Protein AF-A0A4R2J2M6-F1 (afdb_monomer)

Organism: NCBI:txid1213861

Nearest PDB structures (foldseek):
  3lqq-assembly1_B  TM=3.577E-01  e=8.958E-01  Caenorhabditis elegans
  8jns-assembly1_D  TM=3.424E-01  e=1.431E+00  Caenorhabditis elegans
  8jol-assembly1_B  TM=3.289E-01  e=3.418E+00  Caenorhabditis elegans
  6zqg-assembly1_JL  TM=2.529E-01  e=2.287E+00  Saccharomyces cerevisiae S288C
  6cu3-assembly3_C  TM=3.418E-01  e=7.140E+00  Naegleria fowleri

pLDDT: mean 73.5, std 22.84, range [33.03, 97.69]

Radius of gyration: 20.11 Å; Cα contacts (8 Å, |Δi|>4): 141; chains: 1; bounding box: 64×42×49 Å

Secondary structure (DSSP, 8-state):
--HHHHHHHHHHTTS--SS--HHHHHHHHHHHHTSTT-SBSEEEESHHHHHHHHHTT-SS-EEEESTTTS-SPPPPHHHHHHHHHTTSB--EE-STT-----S--------------------

Mean predicted aligned error: 14.41 Å

Solvent-accessible surface area (backbone atoms only — not comparable to full-atom values): 7646 Å² total; per-residue (Å²): 142,61,76,65,62,59,52,58,54,59,58,63,75,72,60,86,81,70,96,69,65,76,62,60,53,52,54,51,53,50,29,57,77,67,26,86,82,19,70,34,29,34,37,25,40,34,0,40,67,24,27,45,78,56,42,81,72,50,93,63,45,57,45,38,34,6,48,60,74,34,81,42,87,50,82,48,72,69,53,50,53,48,31,44,76,72,43,37,34,74,42,74,44,75,66,62,50,61,70,87,70,84,78,87,78,92,74,80,92,80,90,79,82,89,80,89,77,80,89,77,86,84,133

InterPro domains:
  IPR056785 Putative mannosyltransferase YkcA/B-like, C-terminal [PF24878] (28-100)

Structure (mmCIF, N/CA/C/O backbone):
data_AF-A0A4R2J2M6-F1
#
_entry.id   AF-A0A4R2J2M6-F1
#
loop_
_atom_site.group_PDB
_atom_site.id
_atom_site.type_symbol
_atom_site.label_atom_id
_atom_site.label_alt_id
_atom_site.label_comp_id
_atom_site.label_asym_id
_atom_site.label_entity_id
_atom_site.label_seq_id
_atom_site.pdbx_PDB_ins_code
_atom_site.Cartn_x
_atom_site.Cartn_y
_atom_site.Cartn_z
_atom_site.occupancy
_atom_site.B_iso_or_equiv
_atom_site.auth_seq_id
_atom_site.auth_comp_id
_atom_site.auth_asym_id
_atom_site.auth_atom_id
_atom_site.pdbx_PDB_model_num
ATOM 1 N N . MET A 1 1 ? -24.187 -12.555 -10.817 1.00 45.81 1 MET A N 1
ATOM 2 C CA . MET A 1 1 ? -22.722 -12.379 -10.923 1.00 45.81 1 MET A CA 1
ATOM 3 C C . MET A 1 1 ? -22.221 -13.082 -12.195 1.00 45.81 1 MET A C 1
ATOM 5 O O . MET A 1 1 ? -21.833 -14.236 -12.150 1.00 45.81 1 MET A O 1
ATOM 9 N N . THR A 1 2 ? -22.640 -12.610 -13.372 1.00 46.53 2 THR A N 1
ATOM 10 C CA . THR A 1 2 ? -21.948 -11.697 -14.318 1.00 46.53 2 THR A CA 1
ATOM 11 C C . THR A 1 2 ? -21.017 -12.425 -15.302 1.00 46.53 2 THR A C 1
ATOM 13 O O . THR A 1 2 ? -19.811 -12.526 -15.096 1.00 46.53 2 THR A O 1
ATOM 16 N N . ALA A 1 3 ? -21.585 -12.868 -16.432 1.00 42.19 3 ALA A N 1
ATOM 17 C CA . ALA A 1 3 ? -20.854 -13.383 -17.598 1.00 42.19 3 ALA A CA 1
ATOM 18 C C . ALA A 1 3 ? -19.834 -12.373 -18.175 1.00 42.19 3 ALA A C 1
ATOM 20 O O . ALA A 1 3 ? -18.853 -12.775 -18.799 1.00 42.19 3 ALA A O 1
ATOM 21 N N . ALA A 1 4 ? -20.007 -11.078 -17.887 1.00 43.09 4 ALA A N 1
ATOM 22 C CA . ALA A 1 4 ? -19.086 -10.019 -18.296 1.00 43.09 4 ALA A CA 1
ATOM 23 C C . ALA A 1 4 ? -17.699 -10.113 -17.626 1.00 43.09 4 ALA A C 1
ATOM 25 O O . ALA A 1 4 ? -16.703 -9.747 -18.245 1.00 43.09 4 ALA A O 1
ATOM 26 N N . ALA A 1 5 ? -17.601 -10.662 -16.405 1.00 47.06 5 ALA A N 1
ATOM 27 C CA . ALA A 1 5 ? -16.317 -10.797 -15.707 1.00 47.06 5 ALA A CA 1
ATOM 28 C C . ALA A 1 5 ? -15.402 -11.839 -16.382 1.00 47.06 5 ALA A C 1
ATOM 30 O O . ALA A 1 5 ? -14.209 -11.604 -16.552 1.00 47.06 5 ALA A O 1
ATOM 31 N N . ARG A 1 6 ? -15.976 -12.946 -16.877 1.00 53.44 6 ARG A N 1
ATOM 32 C CA . ARG A 1 6 ? -15.227 -13.997 -17.595 1.00 53.44 6 ARG A CA 1
ATOM 33 C C . ARG A 1 6 ? -14.744 -13.542 -18.973 1.00 53.44 6 ARG A C 1
ATOM 35 O O . ARG A 1 6 ? -13.667 -13.930 -19.416 1.00 53.44 6 ARG A O 1
ATOM 42 N N . GLN A 1 7 ? -15.526 -12.707 -19.658 1.00 44.25 7 GLN A N 1
ATOM 43 C CA . GLN A 1 7 ? -15.155 -12.186 -20.978 1.00 44.25 7 GLN A CA 1
ATOM 44 C C . GLN A 1 7 ? -14.024 -11.151 -20.897 1.00 44.25 7 GLN A C 1
ATOM 46 O O . GLN A 1 7 ? -13.157 -11.128 -21.773 1.00 44.25 7 GLN A O 1
ATOM 51 N N . ALA A 1 8 ? -13.974 -10.354 -19.824 1.00 50.06 8 ALA A N 1
ATOM 52 C CA . ALA A 1 8 ? -12.864 -9.436 -19.567 1.00 50.06 8 ALA A CA 1
ATOM 53 C C . ALA A 1 8 ? -11.532 -10.181 -19.343 1.00 50.06 8 ALA A C 1
ATOM 55 O O . ALA A 1 8 ? -10.481 -9.724 -19.792 1.00 50.06 8 ALA A O 1
ATOM 56 N N . GLU A 1 9 ? -11.579 -11.358 -18.717 1.0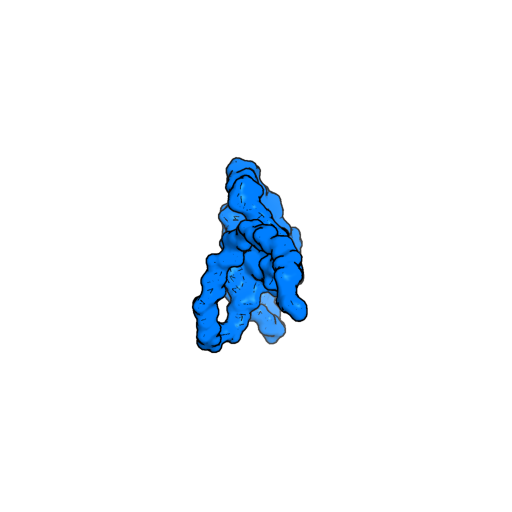0 48.84 9 GLU A N 1
ATOM 57 C CA . GLU A 1 9 ? -10.411 -12.205 -18.458 1.00 48.84 9 GLU A CA 1
ATOM 58 C C . GLU A 1 9 ? -9.898 -12.913 -19.725 1.00 48.84 9 GLU A C 1
ATOM 60 O O . GLU A 1 9 ? -8.695 -12.938 -19.994 1.00 48.84 9 GLU A O 1
ATOM 65 N N . ALA A 1 10 ? -10.807 -13.396 -20.578 1.00 49.59 10 ALA A N 1
ATOM 66 C CA . ALA A 1 10 ? -10.448 -14.009 -21.858 1.00 49.59 10 ALA A CA 1
ATOM 67 C C . ALA A 1 10 ? -9.784 -13.009 -22.824 1.00 49.59 10 ALA A C 1
ATOM 69 O O . ALA A 1 10 ? -8.815 -13.349 -23.504 1.00 49.59 10 ALA A O 1
ATOM 70 N N . LYS A 1 11 ? -10.249 -11.752 -22.838 1.00 47.09 11 LYS A N 1
ATOM 71 C CA . LYS A 1 11 ? -9.699 -10.698 -23.705 1.00 47.09 11 LYS A CA 1
ATOM 72 C C . LYS A 1 11 ? -8.316 -10.210 -23.251 1.00 47.09 11 LYS A C 1
ATOM 74 O O . LYS A 1 11 ? -7.525 -9.761 -24.072 1.00 47.09 11 LYS A O 1
ATOM 79 N N . ARG A 1 12 ? -7.990 -10.340 -21.958 1.00 55.97 12 ARG A N 1
ATOM 80 C CA . ARG A 1 12 ? -6.667 -10.005 -21.393 1.00 55.97 12 ARG A CA 1
ATOM 81 C C . ARG A 1 12 ? -5.579 -11.009 -21.771 1.00 55.97 12 ARG A C 1
ATOM 83 O O . ARG A 1 12 ? -4.420 -10.623 -21.887 1.00 55.97 12 ARG A O 1
ATOM 90 N N . ARG A 1 13 ? -5.950 -12.271 -22.003 1.00 54.84 13 ARG A N 1
ATOM 91 C CA . ARG A 1 13 ? -5.033 -13.352 -22.403 1.00 54.84 13 ARG A CA 1
ATOM 92 C C . ARG A 1 13 ? -4.555 -13.261 -23.858 1.00 54.84 13 ARG A C 1
ATOM 94 O O . ARG A 1 13 ? -3.588 -13.927 -24.202 1.00 54.84 13 ARG A O 1
ATOM 101 N N . GLN A 1 14 ? -5.219 -12.466 -24.700 1.00 49.66 14 GLN A N 1
ATOM 102 C CA . GLN A 1 14 ? -4.996 -12.435 -26.155 1.00 49.66 14 GLN A CA 1
ATOM 103 C C . GLN A 1 14 ? -4.289 -11.166 -26.669 1.00 49.66 14 GLN A C 1
ATOM 105 O O . GLN A 1 14 ? -4.136 -11.006 -27.876 1.00 49.66 14 GLN A O 1
ATOM 110 N N . SER A 1 15 ? -3.840 -10.261 -25.794 1.00 46.62 15 SER A N 1
ATOM 111 C CA . SER A 1 15 ? -3.231 -8.993 -26.226 1.00 46.62 15 SER A CA 1
ATOM 112 C C . SER A 1 15 ? -1.695 -9.070 -26.307 1.00 46.62 15 SER A C 1
ATOM 114 O O . SER A 1 15 ? -1.065 -9.454 -25.316 1.00 46.62 15 SER A O 1
ATOM 116 N N . PRO A 1 16 ? -1.063 -8.666 -27.431 1.00 48.16 16 PRO A N 1
ATOM 117 C CA . PRO A 1 16 ? 0.386 -8.731 -27.607 1.00 48.16 16 PRO A CA 1
ATOM 118 C C . PRO A 1 16 ? 1.153 -7.772 -26.680 1.00 48.16 16 PRO A C 1
ATOM 120 O O . PRO A 1 16 ? 1.065 -6.551 -26.771 1.00 48.16 16 PRO A O 1
ATOM 123 N N . LEU A 1 17 ? 1.900 -8.406 -25.782 1.00 47.88 17 LEU A N 1
ATOM 124 C CA . LEU A 1 17 ? 3.156 -8.072 -25.102 1.00 47.88 17 LEU A CA 1
ATOM 125 C C . LEU A 1 17 ? 3.882 -6.758 -25.481 1.00 47.88 17 LEU A C 1
ATOM 127 O O . LEU A 1 17 ? 4.957 -6.785 -26.078 1.00 47.88 17 LEU A O 1
ATOM 131 N N . TRP A 1 18 ? 3.428 -5.614 -24.973 1.00 45.38 18 TRP A N 1
ATOM 132 C CA . TRP A 1 18 ? 4.396 -4.663 -24.413 1.00 45.38 18 TRP A CA 1
ATOM 133 C C . TRP A 1 18 ? 4.623 -5.048 -22.944 1.00 45.38 18 TRP A C 1
ATOM 135 O O . TRP A 1 18 ? 3.675 -5.329 -22.212 1.00 45.38 18 TRP A O 1
ATOM 145 N N . ARG A 1 19 ? 5.903 -5.188 -22.572 1.00 52.94 19 ARG A N 1
ATOM 146 C CA . ARG A 1 19 ? 6.443 -5.833 -21.356 1.00 52.94 19 ARG A CA 1
ATOM 147 C C . ARG A 1 19 ? 5.584 -5.624 -20.095 1.00 52.94 19 ARG A C 1
ATOM 149 O O . ARG A 1 19 ? 5.735 -4.636 -19.387 1.00 52.94 19 ARG A O 1
ATOM 156 N N . ARG A 1 20 ? 4.737 -6.606 -19.786 1.00 59.94 20 ARG A N 1
ATOM 157 C CA . ARG A 1 20 ? 4.058 -6.789 -18.493 1.00 59.94 20 ARG A CA 1
ATOM 158 C C . ARG A 1 20 ? 4.638 -8.030 -17.832 1.00 59.94 20 ARG A C 1
ATOM 160 O O . ARG A 1 20 ? 4.794 -9.039 -18.517 1.00 59.94 20 ARG A O 1
ATOM 167 N N . SER A 1 21 ? 4.942 -7.984 -16.535 1.00 64.50 21 SER A N 1
ATOM 168 C CA . SER A 1 21 ? 5.295 -9.208 -15.810 1.00 64.50 21 SER A CA 1
ATOM 169 C C . SER A 1 21 ? 4.008 -9.972 -15.466 1.00 64.50 21 SER A C 1
ATOM 171 O O . SER A 1 21 ? 3.138 -9.400 -14.802 1.00 64.50 21 SER A O 1
ATOM 173 N N . PRO A 1 22 ? 3.850 -11.244 -15.885 1.00 67.62 22 PRO A N 1
ATOM 174 C CA . PRO A 1 22 ? 2.716 -12.085 -15.494 1.00 67.62 22 PRO A CA 1
ATOM 175 C C . PRO A 1 22 ? 2.514 -12.180 -13.978 1.00 67.62 22 PRO A C 1
ATOM 177 O O . PRO A 1 22 ? 1.410 -12.463 -13.524 1.00 67.62 22 PRO A O 1
ATOM 180 N N . ASP A 1 23 ? 3.561 -11.939 -13.191 1.00 79.75 23 ASP A N 1
ATOM 181 C CA . ASP A 1 23 ? 3.526 -12.120 -11.743 1.00 79.75 23 ASP A CA 1
ATOM 182 C C . ASP A 1 23 ? 2.884 -10.940 -11.007 1.00 79.75 23 ASP A C 1
ATOM 184 O O . ASP A 1 23 ? 2.204 -11.146 -10.007 1.00 79.75 23 ASP A O 1
ATOM 188 N N . GLN A 1 24 ? 2.987 -9.719 -11.542 1.00 81.69 24 GLN A N 1
ATOM 189 C CA . GLN A 1 24 ? 2.358 -8.534 -10.939 1.00 81.69 24 GLN A CA 1
ATOM 190 C C . GLN A 1 24 ? 0.829 -8.650 -10.935 1.00 81.69 24 GLN A C 1
ATOM 192 O O . GLN A 1 24 ? 0.178 -8.357 -9.935 1.00 81.69 24 GLN A O 1
ATOM 197 N N . TRP A 1 25 ? 0.255 -9.145 -12.034 1.00 84.19 25 TRP A N 1
ATOM 198 C CA . TRP A 1 25 ? -1.185 -9.383 -12.126 1.00 84.19 25 TRP A CA 1
ATOM 199 C C . TRP A 1 25 ? -1.649 -10.479 -11.182 1.00 84.19 25 TRP A C 1
ATOM 201 O O . TRP A 1 25 ? -2.673 -10.308 -10.540 1.00 84.19 25 TRP A O 1
ATOM 211 N N . LYS A 1 26 ? -0.873 -11.557 -11.022 1.00 88.50 26 LYS A N 1
ATOM 212 C CA . LYS A 1 26 ? -1.208 -12.608 -10.052 1.00 88.50 26 LYS A CA 1
ATOM 213 C C . LYS A 1 26 ? -1.251 -12.063 -8.628 1.00 88.50 26 LYS A C 1
ATOM 215 O O . LYS A 1 26 ? -2.154 -12.419 -7.883 1.00 88.50 26 LYS A O 1
ATOM 220 N N . VAL A 1 27 ? -0.300 -11.202 -8.256 1.00 91.25 27 VAL A N 1
ATOM 221 C CA . VAL A 1 27 ? -0.282 -10.572 -6.928 1.00 91.25 27 VAL A CA 1
ATOM 222 C C . VAL A 1 27 ? -1.507 -9.685 -6.734 1.00 91.25 27 VAL A C 1
ATOM 224 O O . VAL A 1 27 ? -2.183 -9.794 -5.712 1.00 91.25 27 VAL A O 1
ATOM 227 N N . LEU A 1 28 ? -1.822 -8.840 -7.716 1.00 90.12 28 LEU A N 1
ATOM 228 C CA . LEU A 1 28 ? -2.969 -7.942 -7.630 1.00 90.12 28 LEU A CA 1
ATOM 229 C C . LEU A 1 28 ? -4.302 -8.703 -7.617 1.00 90.12 28 LEU A C 1
ATOM 231 O O . LEU A 1 28 ? -5.150 -8.428 -6.772 1.00 90.12 28 LEU A O 1
ATOM 235 N N . ASP A 1 29 ? -4.468 -9.689 -8.499 1.00 91.56 29 ASP A N 1
ATOM 236 C CA . ASP A 1 29 ? -5.666 -10.529 -8.567 1.00 91.56 29 ASP A CA 1
ATOM 237 C C . ASP A 1 29 ? -5.849 -11.319 -7.268 1.00 91.56 29 ASP A C 1
ATOM 239 O O . ASP A 1 29 ? -6.959 -11.395 -6.739 1.00 91.56 29 ASP A O 1
ATOM 243 N N . TYR A 1 30 ? -4.760 -11.854 -6.704 1.00 94.19 30 TYR A N 1
ATOM 244 C CA . TYR A 1 30 ? -4.799 -12.525 -5.410 1.00 94.19 30 TYR A CA 1
ATOM 245 C C . TYR A 1 30 ? -5.240 -11.568 -4.300 1.00 94.19 30 TYR A C 1
ATOM 247 O O . TYR A 1 30 ? -6.147 -11.902 -3.535 1.00 94.19 30 TYR A O 1
ATOM 255 N N . ALA A 1 31 ? -4.644 -10.375 -4.231 1.00 95.25 31 ALA A N 1
ATOM 256 C CA . ALA A 1 31 ? -4.991 -9.374 -3.231 1.00 95.25 31 ALA A CA 1
ATOM 257 C C . ALA A 1 31 ? -6.463 -8.958 -3.344 1.00 95.25 31 ALA A C 1
ATOM 259 O O . ALA A 1 31 ? -7.173 -8.928 -2.342 1.00 95.25 31 ALA A O 1
ATOM 260 N N . LYS A 1 32 ? -6.954 -8.731 -4.566 1.00 93.06 32 LYS A N 1
ATOM 261 C CA . LYS A 1 32 ? -8.350 -8.385 -4.848 1.00 93.06 32 LYS A CA 1
ATOM 262 C C . LYS A 1 32 ? -9.323 -9.493 -4.455 1.00 93.06 32 LYS A C 1
ATOM 264 O O . LYS A 1 32 ? -10.328 -9.217 -3.808 1.00 93.06 32 LYS A O 1
ATOM 269 N N . ALA A 1 33 ? -9.029 -10.739 -4.822 1.00 95.31 33 ALA A N 1
ATOM 270 C CA . ALA A 1 33 ? -9.892 -11.880 -4.524 1.00 95.31 33 ALA A CA 1
ATOM 271 C C . ALA A 1 33 ? -10.001 -12.166 -3.016 1.00 95.31 33 ALA A C 1
ATOM 273 O O . ALA A 1 33 ? -11.016 -12.693 -2.566 1.00 95.31 33 ALA A O 1
ATOM 274 N N . HIS A 1 34 ? -8.979 -11.800 -2.235 1.00 96.38 34 HIS A N 1
ATOM 275 C CA . HIS A 1 34 ? -8.881 -12.136 -0.813 1.00 96.38 34 HIS A CA 1
ATOM 276 C C . HIS A 1 34 ? -8.898 -10.915 0.114 1.00 96.38 34 HIS A C 1
ATOM 278 O O . HIS A 1 34 ? -8.607 -11.057 1.304 1.00 96.38 34 HIS A O 1
ATOM 284 N N . SER A 1 35 ? -9.213 -9.722 -0.401 1.00 93.19 35 SER A N 1
ATOM 285 C CA . SER A 1 35 ? -9.223 -8.472 0.373 1.00 93.19 35 SER A CA 1
ATOM 286 C C . SER A 1 35 ? -10.361 -8.412 1.392 1.00 93.19 35 SER A C 1
ATOM 288 O O . SER A 1 35 ? -10.317 -7.586 2.298 1.00 93.19 35 SER A O 1
ATOM 290 N N . ASN A 1 36 ? -11.372 -9.281 1.267 1.00 93.56 36 ASN A N 1
ATOM 291 C CA . ASN A 1 36 ? -12.581 -9.297 2.097 1.00 93.56 36 ASN A CA 1
ATOM 292 C C . ASN A 1 36 ? -13.315 -7.942 2.125 1.00 93.56 36 ASN A C 1
ATOM 294 O O . ASN A 1 36 ? -13.896 -7.570 3.140 1.00 93.56 36 ASN A O 1
ATOM 298 N N . GLY A 1 37 ? -13.282 -7.203 1.010 1.00 90.38 37 GLY A N 1
ATOM 299 C CA . GLY A 1 37 ? -13.920 -5.888 0.898 1.00 90.38 37 GLY A CA 1
ATOM 300 C C . GLY A 1 37 ? -13.092 -4.732 1.464 1.00 90.38 37 GLY A C 1
ATOM 301 O O . GLY A 1 37 ? -13.624 -3.634 1.611 1.00 90.38 37 GLY A O 1
ATOM 302 N N . ALA A 1 38 ? -11.808 -4.955 1.767 1.00 96.38 38 ALA A N 1
ATOM 303 C CA . ALA A 1 38 ? -10.914 -3.895 2.210 1.00 96.38 38 ALA A CA 1
ATOM 304 C C . ALA A 1 38 ? -10.855 -2.743 1.201 1.00 96.38 38 ALA A C 1
ATOM 306 O O . ALA A 1 38 ? -10.719 -2.957 -0.006 1.00 96.38 38 ALA A O 1
ATOM 307 N N . GLN A 1 39 ? -10.916 -1.514 1.719 1.00 96.12 39 GLN A N 1
ATOM 308 C CA . GLN A 1 39 ? -10.838 -0.307 0.900 1.00 96.12 39 GLN A CA 1
ATOM 309 C C . GLN A 1 39 ? -9.494 -0.214 0.172 1.00 96.12 39 GLN A C 1
ATOM 311 O O . GLN A 1 39 ? -9.455 0.179 -0.988 1.00 96.12 39 GLN A O 1
ATOM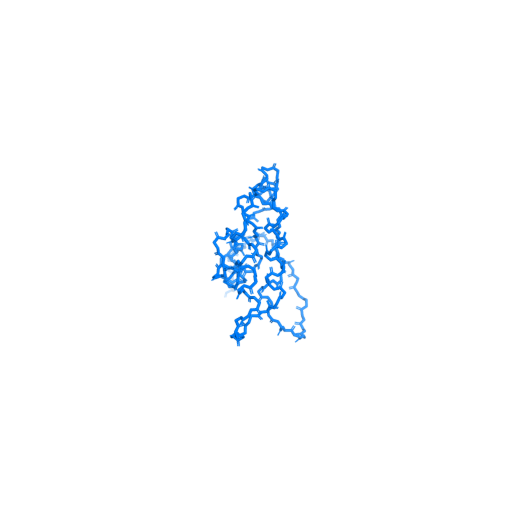 316 N N . ILE A 1 40 ? -8.398 -0.582 0.838 1.00 95.88 40 ILE A N 1
ATOM 317 C CA . ILE A 1 40 ? -7.069 -0.638 0.239 1.00 95.88 40 ILE A CA 1
ATOM 318 C C . ILE A 1 40 ? -6.825 -2.078 -0.200 1.00 95.88 40 ILE A C 1
ATOM 320 O O . ILE A 1 40 ? -6.671 -2.982 0.624 1.00 95.88 40 ILE A O 1
ATOM 324 N N . THR A 1 41 ? -6.784 -2.290 -1.515 1.00 95.69 41 THR A N 1
ATOM 325 C CA . THR A 1 41 ? -6.579 -3.624 -2.095 1.00 95.69 41 THR A CA 1
ATOM 326 C C . THR A 1 41 ? -5.153 -4.104 -1.857 1.00 95.69 41 THR A C 1
ATOM 328 O O . THR A 1 41 ? -4.940 -5.261 -1.500 1.00 95.69 41 THR A O 1
ATOM 331 N N . LEU A 1 42 ? -4.176 -3.209 -2.023 1.00 95.69 42 LEU A N 1
ATOM 332 C CA . LEU A 1 42 ? -2.764 -3.524 -1.854 1.00 95.69 42 LEU A CA 1
ATOM 333 C C . LEU A 1 42 ? -1.991 -2.286 -1.392 1.00 95.69 42 LEU A C 1
ATOM 335 O O . LEU A 1 42 ? -2.047 -1.240 -2.036 1.00 95.69 42 LEU A O 1
ATOM 339 N N . ALA A 1 43 ? -1.243 -2.404 -0.299 1.00 95.81 43 ALA A N 1
ATOM 340 C CA . ALA A 1 43 ? -0.213 -1.432 0.055 1.00 95.81 43 ALA A CA 1
ATOM 341 C C . ALA A 1 43 ? 1.155 -1.944 -0.410 1.00 95.81 43 ALA A C 1
ATOM 343 O O . ALA A 1 43 ? 1.401 -3.147 -0.394 1.00 95.81 43 ALA A O 1
ATOM 344 N N . ILE A 1 44 ? 2.044 -1.055 -0.840 1.00 94.75 44 ILE A N 1
ATOM 345 C CA . ILE A 1 44 ? 3.340 -1.410 -1.422 1.00 94.75 44 ILE A CA 1
ATOM 346 C C . ILE A 1 44 ? 4.433 -0.577 -0.756 1.00 94.75 44 ILE A C 1
ATOM 348 O O . ILE A 1 44 ? 4.326 0.644 -0.675 1.00 94.75 44 ILE A O 1
ATOM 352 N N . GLU A 1 45 ? 5.483 -1.236 -0.277 1.00 91.88 45 GLU A N 1
ATOM 353 C CA . GLU A 1 45 ? 6.677 -0.585 0.275 1.00 91.88 45 GLU A CA 1
ATOM 354 C C . GLU A 1 45 ? 7.568 -0.011 -0.849 1.00 91.88 45 GLU A C 1
ATOM 356 O O . GLU A 1 45 ? 7.598 -0.545 -1.961 1.00 91.88 45 GLU A O 1
ATOM 361 N N . GLY A 1 46 ? 8.284 1.085 -0.578 1.00 88.75 46 GLY A N 1
ATOM 362 C CA . GLY A 1 46 ? 9.167 1.734 -1.558 1.00 88.75 46 GLY A CA 1
ATOM 363 C C . GLY A 1 46 ? 8.512 2.846 -2.388 1.00 88.75 46 GLY A C 1
ATOM 364 O O . GLY A 1 46 ? 9.038 3.234 -3.431 1.00 88.75 46 GLY A O 1
ATOM 365 N N . GLY A 1 47 ? 7.373 3.373 -1.938 1.00 91.75 47 GLY A N 1
ATOM 366 C CA . GLY A 1 47 ? 6.759 4.580 -2.484 1.00 91.75 47 GLY A CA 1
ATOM 367 C C . GLY A 1 47 ? 5.971 4.402 -3.785 1.00 91.75 47 GLY A C 1
ATOM 368 O O . GLY A 1 47 ? 5.633 3.297 -4.218 1.00 91.75 47 GLY A O 1
ATOM 369 N N . SER A 1 48 ? 5.642 5.526 -4.421 1.00 90.81 48 SER A N 1
ATOM 370 C CA . SER A 1 48 ? 4.858 5.561 -5.657 1.00 90.81 48 SER A CA 1
ATOM 371 C C . SER A 1 48 ? 5.606 4.959 -6.845 1.00 90.81 48 SER A C 1
ATOM 373 O O . SER A 1 48 ? 4.964 4.369 -7.711 1.00 90.81 48 SER A O 1
ATOM 375 N N . GLN A 1 49 ? 6.943 5.003 -6.863 1.00 90.81 49 GLN A N 1
ATOM 376 C CA . GLN A 1 49 ? 7.748 4.309 -7.872 1.00 90.81 49 GLN A CA 1
ATOM 377 C C . GLN A 1 49 ? 7.551 2.790 -7.832 1.00 90.81 49 GLN A C 1
ATOM 379 O O . GLN A 1 49 ? 7.462 2.160 -8.884 1.00 90.81 49 GLN A O 1
ATOM 384 N N . ALA A 1 50 ? 7.436 2.196 -6.642 1.00 89.56 50 ALA A N 1
ATOM 385 C CA . ALA A 1 50 ? 7.123 0.775 -6.503 1.00 89.56 50 ALA A CA 1
ATOM 386 C C . ALA A 1 50 ? 5.665 0.471 -6.898 1.00 89.56 50 ALA A C 1
ATOM 388 O O . ALA A 1 50 ? 5.377 -0.557 -7.517 1.00 89.56 50 ALA A O 1
ATOM 389 N N . ALA A 1 51 ? 4.743 1.387 -6.585 1.00 91.44 51 ALA A N 1
ATOM 390 C CA . ALA A 1 51 ? 3.314 1.195 -6.808 1.00 91.44 51 ALA A CA 1
ATOM 391 C C . ALA A 1 51 ? 2.834 1.486 -8.239 1.00 91.44 51 ALA A C 1
ATOM 393 O O . ALA A 1 51 ? 1.803 0.952 -8.645 1.00 91.44 51 ALA A O 1
ATOM 394 N N . VAL A 1 52 ? 3.561 2.286 -9.030 1.00 89.06 52 VAL A N 1
ATOM 395 C CA . VAL A 1 52 ? 3.106 2.774 -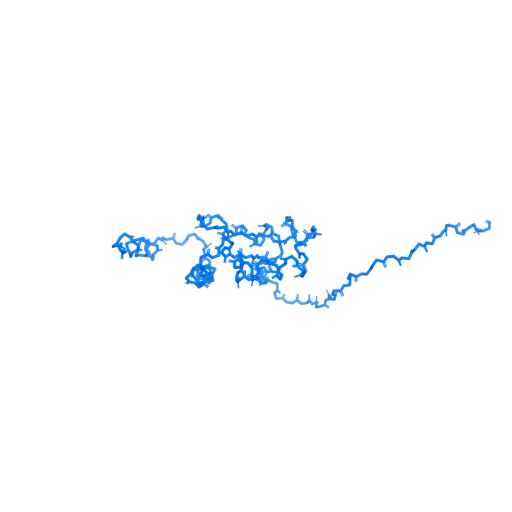10.349 1.00 89.06 52 VAL A CA 1
ATOM 396 C C . VAL A 1 52 ? 2.700 1.647 -11.300 1.00 89.06 52 VAL A C 1
ATOM 398 O O . VAL A 1 52 ? 1.704 1.760 -12.014 1.00 89.06 52 VAL A O 1
ATOM 401 N N . SER A 1 53 ? 3.435 0.533 -11.267 1.00 83.44 53 SER A N 1
ATOM 402 C CA . SER A 1 53 ? 3.176 -0.636 -12.114 1.00 83.44 53 SER A CA 1
ATOM 403 C C . SER A 1 53 ? 1.863 -1.353 -11.780 1.00 83.44 53 SER A C 1
ATOM 405 O O . SER A 1 53 ? 1.293 -2.010 -12.649 1.00 83.44 53 SER A O 1
ATOM 407 N N . TYR A 1 54 ? 1.366 -1.182 -10.554 1.00 87.69 54 TYR A N 1
ATOM 408 C CA . TYR A 1 54 ? 0.083 -1.703 -10.095 1.00 87.69 54 TYR A CA 1
ATOM 409 C C . TYR A 1 54 ? -1.032 -0.671 -10.289 1.00 87.69 54 TYR A C 1
ATOM 411 O O . TYR A 1 54 ? -2.079 -1.026 -10.817 1.00 87.69 54 TYR A O 1
ATOM 419 N N . ILE A 1 55 ? -0.795 0.604 -9.950 1.00 87.12 55 ILE A N 1
ATOM 420 C CA . ILE A 1 55 ? -1.796 1.684 -10.046 1.00 87.12 55 ILE A CA 1
ATOM 421 C C . ILE A 1 55 ? -2.234 1.914 -11.497 1.00 87.12 55 ILE A C 1
ATOM 423 O O . ILE A 1 55 ? -3.423 1.963 -11.779 1.00 87.12 55 ILE A O 1
ATOM 427 N N . ALA A 1 56 ? -1.297 2.005 -12.446 1.00 83.31 56 ALA A N 1
ATOM 428 C CA . ALA A 1 56 ? -1.631 2.291 -13.847 1.00 83.31 56 ALA A CA 1
ATOM 429 C C . ALA A 1 56 ? -2.422 1.162 -14.541 1.00 83.31 56 AL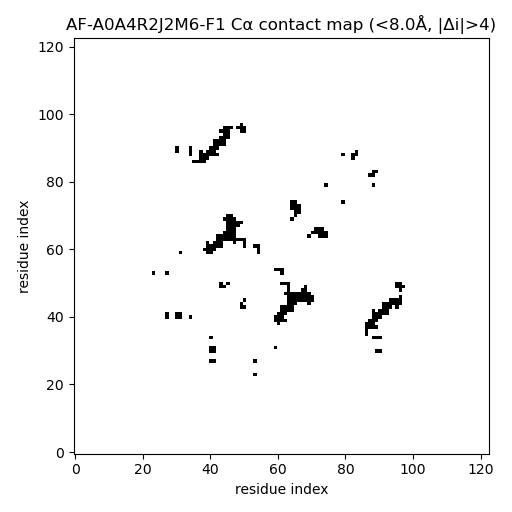A A C 1
ATOM 431 O O . ALA A 1 56 ? -2.879 1.317 -15.674 1.00 83.31 56 ALA A O 1
ATOM 432 N N . ALA A 1 57 ? -2.530 0.002 -13.896 1.00 70.31 57 ALA A N 1
ATOM 433 C CA . ALA A 1 57 ? -3.126 -1.195 -14.457 1.00 70.31 57 ALA A CA 1
ATOM 434 C C . ALA A 1 57 ? -4.560 -1.446 -13.960 1.00 70.31 57 ALA A C 1
ATOM 436 O O . ALA A 1 57 ? -5.243 -2.302 -14.524 1.00 70.31 57 ALA A O 1
ATOM 437 N N . THR A 1 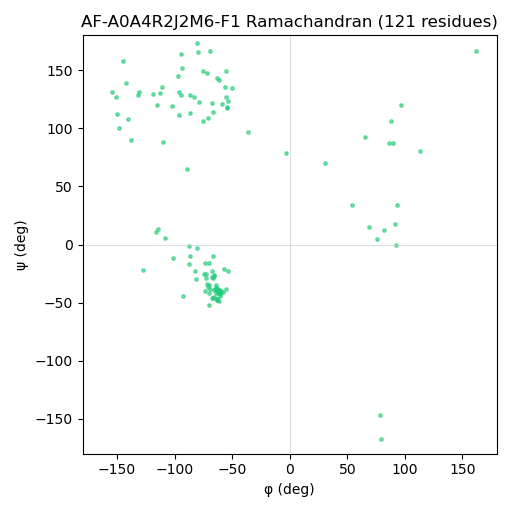58 ? -5.030 -0.739 -12.930 1.00 79.69 58 THR A N 1
ATOM 438 C CA . THR A 1 58 ? -6.274 -1.087 -12.234 1.00 79.69 58 THR A CA 1
ATOM 439 C C . THR A 1 58 ? -7.064 0.130 -11.763 1.00 79.69 58 THR A C 1
ATOM 441 O O . THR A 1 58 ? -6.504 1.198 -11.548 1.00 79.69 58 THR A O 1
ATOM 444 N N . ASP A 1 59 ? -8.364 -0.073 -11.555 1.00 85.50 59 ASP A N 1
ATOM 445 C CA . ASP A 1 59 ? -9.237 0.849 -10.819 1.00 85.50 59 ASP A CA 1
ATOM 446 C C . ASP A 1 59 ? -9.232 0.558 -9.301 1.00 85.50 59 ASP A C 1
ATOM 448 O O . ASP A 1 59 ? -9.909 1.229 -8.523 1.00 85.50 59 ASP A O 1
ATOM 452 N N . ASP A 1 60 ? -8.497 -0.469 -8.859 1.00 89.31 60 ASP A N 1
ATOM 453 C CA . ASP A 1 60 ? -8.360 -0.819 -7.446 1.00 89.31 60 ASP A CA 1
ATOM 454 C C . ASP A 1 60 ? -7.487 0.196 -6.686 1.00 89.31 60 ASP A C 1
ATOM 456 O O . ASP A 1 60 ? -6.509 0.739 -7.203 1.00 89.31 60 ASP A O 1
ATOM 460 N N . THR A 1 61 ? -7.798 0.413 -5.406 1.00 94.62 61 THR A N 1
ATOM 461 C CA . THR A 1 61 ? -7.005 1.310 -4.554 1.00 94.62 61 THR A CA 1
ATOM 462 C C . THR A 1 61 ? -5.701 0.629 -4.143 1.00 94.62 61 THR A C 1
ATOM 464 O O . THR A 1 61 ? -5.688 -0.261 -3.285 1.00 94.62 61 THR A O 1
ATOM 467 N N . VAL A 1 62 ? -4.600 1.077 -4.748 1.00 93.75 62 VAL A N 1
ATOM 468 C CA . VAL A 1 62 ? -3.231 0.667 -4.419 1.00 93.75 62 VAL A CA 1
ATOM 469 C C . VAL A 1 62 ? -2.475 1.849 -3.818 1.00 93.75 62 VAL A C 1
ATOM 471 O O . VAL A 1 62 ? -2.468 2.939 -4.387 1.00 93.75 62 VAL A O 1
ATOM 474 N N . VAL A 1 63 ? -1.825 1.638 -2.673 1.00 93.25 63 VAL A N 1
ATOM 475 C CA . VAL A 1 63 ? -1.121 2.693 -1.927 1.00 93.25 63 VAL A CA 1
ATOM 476 C C . VAL A 1 63 ? 0.378 2.409 -1.901 1.00 93.25 63 VAL A C 1
ATOM 478 O O . VAL A 1 63 ? 0.803 1.389 -1.369 1.00 93.25 63 VAL A O 1
ATOM 48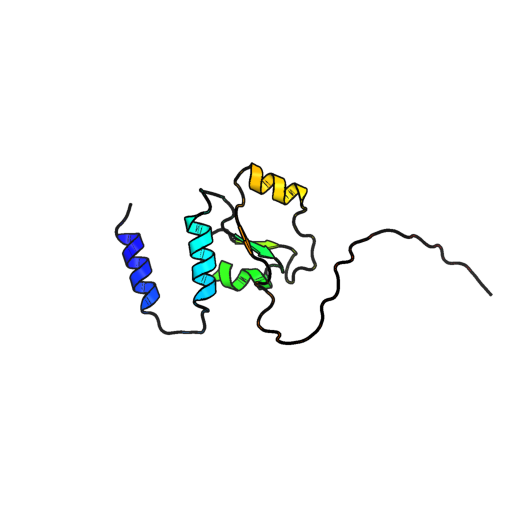1 N N . GLY A 1 64 ? 1.189 3.323 -2.437 1.00 93.62 64 GLY A N 1
ATOM 482 C CA . GLY A 1 64 ? 2.641 3.320 -2.236 1.00 93.62 64 GLY A CA 1
ATOM 483 C C . GLY A 1 64 ? 3.009 3.999 -0.916 1.00 93.62 64 GLY A C 1
ATOM 484 O O . GLY A 1 64 ? 2.591 5.128 -0.667 1.00 93.62 64 GLY A O 1
ATOM 485 N N . MET A 1 65 ? 3.781 3.326 -0.067 1.00 93.38 65 MET A N 1
ATOM 486 C CA . MET A 1 65 ? 4.189 3.825 1.248 1.00 93.38 65 MET A CA 1
ATOM 487 C C . MET A 1 65 ? 5.577 4.465 1.185 1.00 93.38 65 MET A C 1
ATOM 489 O O . MET A 1 65 ? 6.508 3.855 0.667 1.00 93.38 65 MET A O 1
ATOM 493 N N . GLY A 1 66 ? 5.722 5.668 1.745 1.00 90.75 66 GLY A N 1
ATOM 494 C CA . GLY A 1 66 ? 7.014 6.355 1.859 1.00 90.75 66 GLY A CA 1
ATOM 495 C C . GLY A 1 66 ? 7.347 7.325 0.719 1.00 90.75 66 GLY A C 1
ATOM 496 O O . GLY A 1 66 ? 8.505 7.476 0.337 1.00 90.75 66 GLY A O 1
ATOM 497 N N . GLY A 1 67 ? 6.349 8.002 0.143 1.00 88.31 67 GLY A N 1
ATOM 498 C CA . GLY A 1 67 ? 6.597 9.069 -0.838 1.00 88.31 67 GLY A CA 1
ATOM 499 C C . GLY A 1 67 ? 6.932 8.556 -2.233 1.00 88.31 67 GLY A C 1
ATOM 500 O O . GLY A 1 67 ? 6.412 7.526 -2.648 1.00 88.31 67 GLY A O 1
ATOM 501 N N . PHE A 1 68 ? 7.781 9.261 -2.990 1.00 91.00 68 PHE A N 1
ATOM 502 C CA . PHE A 1 68 ? 8.122 8.849 -4.362 1.00 91.00 68 PHE A CA 1
ATOM 503 C C . PHE A 1 68 ? 8.990 7.582 -4.402 1.00 91.00 68 PHE A C 1
ATOM 505 O O . PHE A 1 68 ? 8.627 6.619 -5.074 1.00 91.00 68 PHE A O 1
ATOM 512 N N . GLY A 1 69 ? 10.098 7.571 -3.654 1.00 88.19 69 GLY A N 1
ATOM 513 C CA . GLY A 1 69 ? 11.088 6.483 -3.644 1.00 88.19 69 GLY A CA 1
ATOM 514 C C . GLY A 1 69 ? 11.207 5.710 -2.325 1.00 88.19 69 GLY A C 1
ATOM 515 O O . GLY A 1 69 ? 12.200 5.016 -2.133 1.00 88.19 69 GLY A O 1
ATOM 516 N N . GLY A 1 70 ? 10.260 5.864 -1.393 1.00 87.81 70 GLY A N 1
ATOM 517 C CA . GLY A 1 70 ? 10.263 5.166 -0.097 1.00 87.81 70 GLY A CA 1
ATOM 518 C C . GLY A 1 70 ? 10.940 5.914 1.063 1.00 87.81 70 GLY A C 1
ATOM 519 O O . GLY A 1 70 ? 10.974 5.388 2.169 1.00 87.81 70 GLY A O 1
ATOM 520 N N . GLY A 1 71 ? 11.484 7.115 0.832 1.00 87.31 71 GLY A N 1
ATOM 521 C CA . GLY A 1 71 ? 12.206 7.893 1.850 1.00 87.31 71 GLY A CA 1
ATOM 522 C C . GLY A 1 71 ? 11.347 8.814 2.724 1.00 87.31 71 GLY A C 1
ATOM 523 O O . GLY A 1 71 ? 11.819 9.254 3.771 1.00 87.31 71 GLY A O 1
ATOM 524 N N . ASP A 1 72 ? 10.111 9.113 2.317 1.00 92.56 72 ASP A N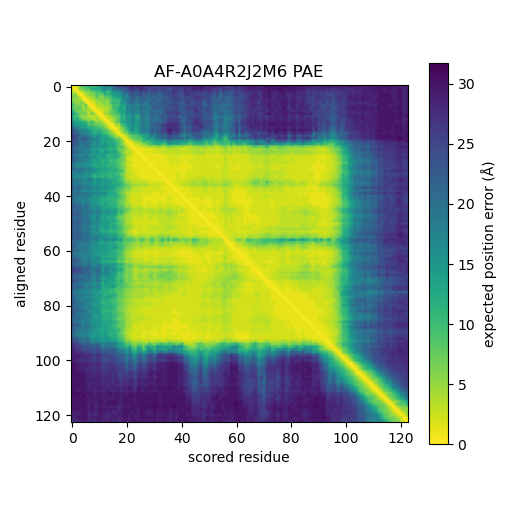 1
ATOM 525 C CA . ASP A 1 72 ? 9.208 9.961 3.106 1.00 92.56 72 ASP A CA 1
ATOM 526 C C . ASP A 1 72 ? 8.552 9.146 4.237 1.00 92.56 72 ASP A C 1
ATOM 528 O O . ASP A 1 72 ? 8.574 7.911 4.201 1.00 92.56 72 ASP A O 1
ATOM 532 N N . PRO A 1 73 ? 7.920 9.789 5.237 1.00 93.06 73 PRO A N 1
ATOM 533 C CA . PRO A 1 73 ? 7.197 9.071 6.278 1.00 93.06 73 PRO A CA 1
ATOM 534 C C . PRO A 1 73 ? 6.166 8.090 5.703 1.00 93.06 73 PRO A C 1
ATOM 536 O O . PRO A 1 73 ? 5.267 8.456 4.942 1.00 93.06 73 PRO A O 1
ATOM 539 N N . ALA A 1 74 ? 6.300 6.824 6.086 1.00 93.19 74 ALA A N 1
ATOM 540 C CA . ALA A 1 74 ? 5.329 5.772 5.822 1.00 93.19 74 ALA A CA 1
ATOM 541 C C . ALA A 1 74 ? 4.370 5.617 7.021 1.00 93.19 74 ALA A C 1
ATOM 543 O O . ALA A 1 74 ? 4.679 6.097 8.117 1.00 93.19 74 ALA A O 1
ATOM 544 N N . PRO A 1 75 ? 3.214 4.946 6.849 1.00 93.75 75 PRO A N 1
ATOM 545 C CA . PRO A 1 75 ? 2.345 4.596 7.969 1.00 93.75 75 PRO A CA 1
ATOM 546 C C . PRO A 1 75 ? 3.125 3.908 9.096 1.00 93.75 75 PRO A C 1
ATOM 548 O O . PRO A 1 75 ? 3.926 3.006 8.845 1.00 93.75 75 PRO A O 1
ATOM 551 N N . SER A 1 76 ? 2.880 4.320 10.341 1.00 94.56 76 SER A N 1
ATOM 552 C CA . SER A 1 76 ? 3.482 3.671 11.508 1.00 94.56 76 SER A CA 1
ATOM 553 C C . SER A 1 76 ? 2.916 2.263 11.718 1.00 94.56 76 SER A C 1
ATOM 555 O O . SER A 1 76 ? 1.869 1.901 11.170 1.00 94.56 76 SER A O 1
ATOM 557 N N . LEU A 1 77 ? 3.569 1.468 12.571 1.00 93.75 77 LEU A N 1
ATOM 558 C CA . LEU A 1 77 ? 3.051 0.155 12.960 1.00 93.75 77 LEU A CA 1
ATOM 559 C C . LEU A 1 77 ? 1.653 0.253 13.592 1.00 93.75 77 LEU A C 1
ATOM 561 O O . LEU A 1 77 ? 0.780 -0.555 13.276 1.00 93.75 77 LEU A O 1
ATOM 565 N N . ASP A 1 78 ? 1.417 1.260 14.434 1.00 97.00 78 ASP A N 1
ATOM 566 C CA . ASP A 1 78 ? 0.112 1.487 15.068 1.00 97.00 78 ASP A CA 1
ATOM 567 C C . ASP A 1 78 ? -0.966 1.841 14.037 1.00 97.00 78 ASP A C 1
ATOM 569 O O . ASP A 1 78 ? -2.104 1.365 14.111 1.00 97.00 78 ASP A O 1
ATOM 573 N N . GLN A 1 79 ? -0.602 2.628 13.023 1.00 95.25 79 GLN A N 1
ATOM 574 C CA . GLN A 1 79 ? -1.503 2.979 11.932 1.00 95.25 79 GLN A CA 1
ATOM 575 C C . GLN A 1 79 ? -1.843 1.757 11.068 1.00 95.25 79 GLN A C 1
ATOM 577 O O . GLN A 1 79 ? -3.020 1.513 10.796 1.00 95.25 79 GLN A O 1
ATOM 582 N N . LEU A 1 80 ? -0.849 0.946 10.691 1.00 94.94 80 LEU A N 1
ATOM 583 C CA . LEU A 1 80 ? -1.078 -0.310 9.965 1.00 94.94 80 LEU A CA 1
ATOM 584 C C . LEU A 1 80 ? -1.938 -1.280 10.781 1.00 94.94 80 LEU A C 1
ATOM 586 O O . LEU A 1 80 ? -2.883 -1.864 10.252 1.00 94.94 80 LEU A O 1
ATOM 590 N N . SER A 1 81 ? -1.664 -1.401 12.080 1.00 95.94 81 SER A N 1
ATOM 591 C CA . SER A 1 81 ? -2.446 -2.240 12.995 1.00 95.94 81 SER A CA 1
ATOM 592 C C . SER A 1 81 ? -3.906 -1.797 13.053 1.00 95.94 81 SER A C 1
ATOM 594 O O . SER A 1 81 ? -4.813 -2.630 13.049 1.00 95.94 81 SER A O 1
ATOM 596 N N . THR A 1 82 ? -4.148 -0.486 13.051 1.00 97.44 82 THR A N 1
ATOM 597 C CA . THR A 1 82 ? -5.498 0.083 12.993 1.00 97.44 82 THR A CA 1
ATOM 598 C C . THR A 1 82 ? -6.191 -0.284 11.682 1.00 97.44 82 THR A C 1
ATOM 600 O O . THR A 1 82 ? -7.303 -0.805 11.708 1.00 97.44 82 THR A O 1
ATOM 603 N N . TRP A 1 83 ? -5.524 -0.119 10.537 1.00 96.31 83 TRP A N 1
ATOM 604 C CA . TRP A 1 83 ? -6.099 -0.474 9.236 1.00 96.31 83 TRP A CA 1
ATOM 605 C C . TRP A 1 83 ? -6.440 -1.958 9.109 1.00 96.31 83 TRP A C 1
ATOM 607 O O . TRP A 1 83 ? -7.480 -2.289 8.544 1.00 96.31 83 TRP A O 1
ATOM 617 N N . VAL A 1 84 ? -5.606 -2.849 9.647 1.00 96.31 84 VAL A N 1
ATOM 618 C CA . VAL A 1 84 ? -5.886 -4.293 9.650 1.00 96.31 84 VAL A CA 1
ATOM 619 C C . VAL A 1 84 ? -7.092 -4.611 10.534 1.00 96.31 84 VAL A C 1
ATOM 621 O O . VAL A 1 84 ? -7.988 -5.338 10.107 1.00 96.31 84 VAL A O 1
ATOM 624 N N . ARG A 1 85 ? -7.155 -4.041 11.744 1.00 97.38 85 ARG A N 1
ATOM 625 C CA . ARG A 1 85 ? -8.272 -4.250 12.683 1.00 97.38 85 ARG A CA 1
ATOM 626 C C . ARG A 1 85 ? -9.603 -3.736 12.144 1.00 97.38 85 ARG A C 1
ATOM 628 O O . ARG A 1 85 ? -10.628 -4.368 12.367 1.00 97.38 85 ARG A O 1
ATOM 635 N N . GLU A 1 86 ? -9.584 -2.612 11.437 1.00 97.56 86 GLU A N 1
ATOM 636 C CA . GLU A 1 86 ? -10.764 -2.028 10.789 1.00 97.56 86 GLU A CA 1
ATOM 637 C C . GLU A 1 86 ? -11.107 -2.697 9.449 1.00 97.56 86 GLU A C 1
ATOM 639 O O . GLU A 1 86 ? -12.080 -2.318 8.803 1.00 97.56 86 GLU A O 1
ATOM 644 N N . GLY A 1 87 ? -10.302 -3.665 8.996 1.00 96.94 87 GLY A N 1
ATOM 645 C CA . GLY A 1 87 ? -10.486 -4.325 7.705 1.00 96.94 87 GLY A CA 1
ATOM 646 C C . GLY A 1 87 ? -10.206 -3.425 6.498 1.00 96.94 87 GLY A C 1
ATOM 647 O O . GLY A 1 87 ? -10.575 -3.776 5.385 1.00 96.94 87 GLY A O 1
ATOM 648 N N . LYS A 1 88 ? -9.548 -2.273 6.681 1.00 97.69 88 LYS A N 1
ATOM 649 C CA . LYS A 1 88 ? -9.194 -1.330 5.605 1.00 97.69 88 LYS A CA 1
ATOM 650 C C . LYS A 1 88 ? -8.031 -1.809 4.745 1.00 97.69 88 LYS A C 1
ATOM 652 O O . LYS A 1 88 ? -7.932 -1.386 3.597 1.00 97.69 88 LYS A O 1
ATOM 657 N N . LEU A 1 89 ? -7.166 -2.665 5.289 1.00 97.12 89 LEU A N 1
ATOM 658 C CA . LEU A 1 89 ? -6.003 -3.218 4.603 1.00 97.12 89 LEU A CA 1
ATOM 659 C C . LEU A 1 89 ? -5.801 -4.682 4.994 1.00 97.12 89 LEU A C 1
ATOM 661 O O . LEU A 1 89 ? -5.891 -5.031 6.170 1.00 97.12 89 LEU A O 1
ATOM 665 N N . ARG A 1 90 ? -5.465 -5.525 4.014 1.00 96.81 90 ARG A N 1
ATOM 666 C CA . ARG A 1 90 ? -5.167 -6.948 4.249 1.00 96.81 90 ARG A CA 1
ATOM 667 C C . ARG A 1 90 ? -3.833 -7.418 3.679 1.00 96.81 90 ARG A C 1
ATOM 669 O O . ARG A 1 90 ? -3.289 -8.404 4.166 1.00 96.81 90 ARG A O 1
ATOM 676 N N . PHE A 1 91 ? -3.295 -6.711 2.688 1.00 96.38 91 PHE A N 1
ATOM 677 C CA . PHE A 1 91 ? -2.061 -7.097 2.014 1.00 96.38 91 PHE A CA 1
ATOM 678 C C . PHE A 1 91 ? -1.090 -5.929 1.918 1.00 96.38 91 PHE A C 1
ATOM 680 O O . PHE A 1 91 ? -1.447 -4.839 1.471 1.00 96.38 91 PHE A O 1
ATOM 687 N N . VAL A 1 92 ? 0.155 -6.204 2.298 1.00 95.31 92 VAL A N 1
ATOM 688 C CA . VAL A 1 92 ? 1.310 -5.344 2.055 1.00 95.31 92 VAL A CA 1
ATOM 689 C C . VAL A 1 92 ? 2.283 -6.132 1.187 1.00 95.31 92 VAL A C 1
ATOM 691 O O . VAL A 1 92 ? 2.602 -7.277 1.504 1.00 95.31 92 VAL A O 1
ATOM 694 N N . LEU A 1 93 ? 2.740 -5.530 0.096 1.00 92.75 93 LEU A N 1
ATOM 695 C CA . LEU A 1 93 ? 3.760 -6.084 -0.777 1.00 92.75 93 LEU A CA 1
ATOM 696 C C . LEU A 1 93 ? 5.095 -5.397 -0.505 1.00 92.75 93 LEU A C 1
ATOM 698 O O . LEU A 1 93 ? 5.248 -4.191 -0.702 1.00 92.75 93 LEU A O 1
ATOM 702 N N . GLU A 1 94 ? 6.073 -6.190 -0.092 1.00 87.44 94 GLU A N 1
ATOM 703 C CA . GLU A 1 94 ? 7.451 -5.748 0.080 1.00 87.44 94 GLU A CA 1
ATOM 704 C C . GLU A 1 94 ? 8.275 -6.019 -1.191 1.00 87.44 94 GLU A C 1
ATOM 706 O O . GLU A 1 94 ? 7.999 -6.954 -1.944 1.00 87.44 94 GLU A O 1
ATOM 711 N N . GLY A 1 95 ? 9.310 -5.214 -1.446 1.00 74.38 95 GLY A N 1
ATOM 712 C CA . GLY A 1 95 ? 10.294 -5.486 -2.501 1.00 74.38 95 GLY A CA 1
ATOM 713 C C . GLY A 1 95 ? 9.840 -5.208 -3.938 1.00 74.38 95 GLY A C 1
ATOM 714 O O . GLY A 1 95 ? 10.618 -5.431 -4.863 1.00 74.38 95 GLY A O 1
ATOM 715 N N . ALA A 1 96 ? 8.641 -4.659 -4.146 1.00 69.12 96 ALA A N 1
ATOM 716 C CA . ALA A 1 96 ? 8.098 -4.360 -5.475 1.00 69.12 96 ALA A CA 1
ATOM 717 C C . ALA A 1 96 ? 8.875 -3.276 -6.251 1.00 69.12 96 ALA A C 1
ATOM 719 O O . ALA A 1 96 ? 8.874 -3.283 -7.480 1.00 69.12 96 ALA A O 1
ATOM 720 N N . GLY A 1 97 ? 9.557 -2.362 -5.551 1.00 56.19 97 GLY A N 1
ATOM 721 C CA . GLY A 1 97 ? 10.402 -1.316 -6.148 1.00 56.19 97 GLY A CA 1
ATOM 722 C C . GLY A 1 97 ? 11.847 -1.747 -6.420 1.00 56.19 97 GLY A C 1
ATOM 723 O O . GLY A 1 97 ? 12.593 -1.041 -7.098 1.00 56.19 97 GLY A O 1
ATOM 724 N N . ARG A 1 98 ? 12.262 -2.921 -5.928 1.00 56.44 98 ARG A N 1
ATOM 725 C CA . ARG A 1 98 ? 13.610 -3.469 -6.126 1.00 56.44 98 ARG A CA 1
ATOM 726 C C . ARG A 1 98 ? 13.636 -4.304 -7.404 1.00 56.44 98 ARG A C 1
ATOM 728 O O . ARG A 1 98 ? 13.823 -5.515 -7.371 1.00 56.44 98 ARG A O 1
ATOM 735 N N . GLY A 1 99 ? 13.427 -3.662 -8.552 1.00 46.91 99 GLY A N 1
ATOM 736 C CA . GLY A 1 99 ? 13.678 -4.311 -9.835 1.00 46.91 99 GLY A CA 1
ATOM 737 C C . GLY A 1 99 ? 15.115 -4.838 -9.870 1.00 46.91 99 GLY A C 1
ATOM 738 O O . GLY A 1 99 ? 16.046 -4.050 -9.757 1.00 46.91 99 GLY A O 1
ATOM 739 N N . SER A 1 100 ? 15.280 -6.159 -9.987 1.00 44.09 100 SER A N 1
ATOM 740 C CA . SER A 1 100 ? 16.482 -6.841 -10.492 1.00 44.09 100 SER A CA 1
ATOM 741 C C . SER A 1 100 ? 17.813 -6.117 -10.235 1.00 44.09 100 SER A C 1
ATOM 743 O O . SER A 1 100 ? 18.463 -5.643 -11.163 1.00 44.09 100 SER A O 1
ATOM 745 N N . ARG A 1 101 ? 18.257 -6.053 -8.980 1.00 42.72 101 ARG A N 1
ATOM 746 C CA . ARG A 1 101 ? 19.684 -5.898 -8.674 1.00 42.72 101 ARG A CA 1
ATOM 747 C C . ARG A 1 101 ? 20.154 -7.205 -8.072 1.00 42.72 101 ARG A C 1
ATOM 749 O O . ARG A 1 101 ? 20.099 -7.408 -6.863 1.00 42.72 101 ARG A O 1
ATOM 756 N N . GLY A 1 102 ? 20.573 -8.118 -8.944 1.00 39.72 102 GLY A N 1
ATOM 757 C CA . GLY A 1 102 ? 21.533 -9.122 -8.520 1.00 39.72 102 GLY A CA 1
ATOM 758 C C . GLY A 1 102 ? 22.750 -8.393 -7.951 1.00 39.72 102 GLY A C 1
ATOM 759 O O . GLY A 1 102 ? 23.294 -7.508 -8.605 1.00 39.72 102 GLY A O 1
ATOM 760 N N . GLY A 1 103 ? 23.142 -8.758 -6.733 1.00 40.25 103 GLY A N 1
ATOM 761 C CA . GLY A 1 103 ? 24.429 -8.386 -6.159 1.00 40.25 103 GLY A CA 1
ATOM 762 C C . GLY A 1 103 ? 24.433 -7.165 -5.235 1.00 40.25 103 GLY A C 1
ATOM 763 O O . GLY A 1 103 ? 24.240 -6.032 -5.659 1.00 40.25 103 GLY A O 1
ATOM 764 N N . ILE A 1 104 ? 24.855 -7.458 -4.001 1.00 37.50 104 ILE A N 1
ATOM 765 C CA . ILE A 1 104 ? 25.571 -6.594 -3.051 1.00 37.50 104 ILE A CA 1
ATOM 766 C C . ILE A 1 104 ? 24.704 -5.717 -2.136 1.00 37.50 104 ILE A C 1
ATOM 768 O O . ILE A 1 104 ? 24.247 -4.637 -2.491 1.00 37.50 104 ILE A O 1
ATOM 772 N N . GLY A 1 105 ? 24.665 -6.146 -0.870 1.00 33.56 105 GLY A N 1
ATOM 773 C CA . GLY A 1 105 ? 24.802 -5.227 0.258 1.00 33.56 105 GLY A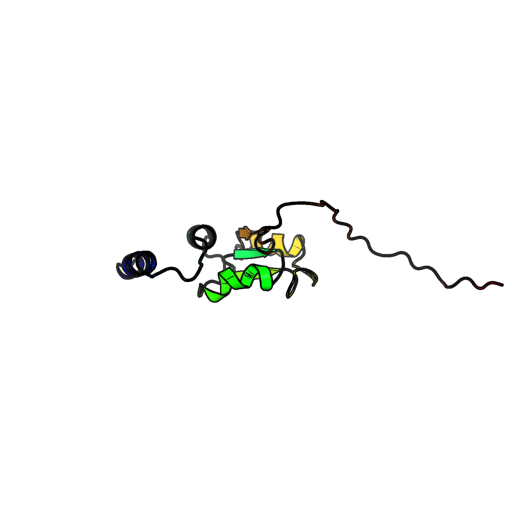 CA 1
ATOM 774 C C . GLY A 1 105 ? 23.560 -5.057 1.117 1.00 33.56 105 GLY A C 1
ATOM 775 O O . GLY A 1 105 ? 22.889 -4.034 1.039 1.00 33.56 105 GLY A O 1
ATOM 776 N N . GLY A 1 106 ? 23.321 -6.010 2.018 1.00 46.88 106 GLY A N 1
ATOM 777 C CA . GLY A 1 106 ? 22.570 -5.717 3.232 1.00 46.88 106 GLY A CA 1
ATOM 778 C C . GLY A 1 106 ? 23.277 -4.615 4.027 1.00 46.88 106 GLY A C 1
ATOM 779 O O . GLY A 1 106 ? 24.437 -4.759 4.398 1.00 46.88 106 GLY A O 1
ATOM 780 N N . ARG A 1 107 ? 22.569 -3.513 4.256 1.00 36.34 107 ARG A N 1
ATOM 781 C CA . ARG A 1 107 ? 22.727 -2.571 5.372 1.00 36.34 107 ARG A CA 1
ATOM 782 C C . ARG A 1 107 ? 21.310 -2.053 5.597 1.00 36.34 107 ARG A C 1
ATOM 784 O O . ARG A 1 107 ? 20.758 -1.388 4.734 1.00 36.34 107 ARG A O 1
ATOM 791 N N . GLY A 1 108 ? 20.599 -2.575 6.584 1.00 35.19 108 GLY A N 1
ATOM 792 C CA . GLY A 1 108 ? 20.883 -2.243 7.972 1.00 35.19 108 GLY A CA 1
ATOM 793 C C . GLY A 1 108 ? 20.029 -1.025 8.291 1.00 35.19 108 GLY A C 1
ATOM 794 O O . GLY A 1 108 ? 20.430 0.105 8.046 1.00 35.19 108 GLY A O 1
ATOM 795 N N . THR A 1 109 ? 18.804 -1.303 8.715 1.00 41.62 109 THR A N 1
ATOM 796 C CA . THR A 1 109 ? 17.864 -0.364 9.315 1.00 41.62 109 THR A CA 1
ATOM 797 C C . THR A 1 109 ? 18.511 0.322 10.513 1.00 41.62 109 THR A C 1
ATOM 799 O O . THR A 1 109 ? 18.803 -0.358 11.491 1.00 41.62 109 THR A O 1
ATOM 802 N N . GLU A 1 110 ? 18.668 1.642 10.485 1.00 33.03 110 GLU A N 1
ATOM 803 C CA . GLU A 1 110 ? 18.924 2.428 11.695 1.00 33.03 110 GLU A CA 1
ATOM 804 C C . GLU A 1 110 ? 18.089 3.709 11.646 1.00 33.03 110 GLU A C 1
ATOM 806 O O . GLU A 1 110 ? 18.488 4.744 11.120 1.00 33.03 110 GLU A O 1
ATOM 811 N N . ALA A 1 111 ? 16.880 3.605 12.195 1.00 40.41 111 ALA A N 1
ATOM 812 C CA . ALA A 1 111 ? 16.184 4.737 12.774 1.00 40.41 111 ALA A CA 1
ATOM 813 C C . ALA A 1 111 ? 16.648 4.856 14.232 1.00 40.41 111 ALA A C 1
ATOM 815 O O . ALA A 1 111 ? 16.339 3.981 15.038 1.00 40.41 111 ALA A O 1
ATOM 816 N N . ASN A 1 112 ? 17.364 5.923 14.589 1.00 36.91 112 ASN A N 1
ATOM 817 C CA . ASN A 1 112 ? 17.322 6.445 15.952 1.00 36.91 112 ASN A CA 1
ATOM 818 C C . ASN A 1 112 ? 17.662 7.938 15.976 1.00 36.91 112 ASN A C 1
ATOM 820 O O . ASN A 1 112 ? 18.625 8.387 15.357 1.00 36.91 112 ASN A O 1
ATOM 824 N N . GLY A 1 113 ? 16.819 8.697 16.668 1.00 33.28 113 GLY A N 1
ATOM 825 C CA . GLY A 1 113 ? 16.965 10.128 16.846 1.00 33.28 113 GLY A CA 1
ATOM 826 C C . GLY A 1 113 ? 17.963 10.498 17.942 1.00 33.28 113 GLY A C 1
ATOM 827 O O . GLY A 1 113 ? 18.424 9.674 18.723 1.00 33.28 113 GLY A O 1
ATOM 828 N N . SER A 1 114 ? 18.192 11.808 18.011 1.00 44.53 114 SER A N 1
ATOM 829 C CA . SER A 1 114 ? 18.574 12.556 19.211 1.00 44.53 114 SER A CA 1
ATOM 830 C C . SER A 1 114 ? 19.937 12.256 19.835 1.00 44.53 114 SER A C 1
ATOM 832 O O . SER A 1 114 ? 20.025 11.518 20.807 1.00 44.53 114 SER A O 1
ATOM 834 N N . VAL A 1 115 ? 20.958 13.023 19.434 1.00 43.88 115 VAL A N 1
ATOM 835 C CA . VAL A 1 115 ? 21.934 13.561 20.397 1.00 43.88 115 VAL 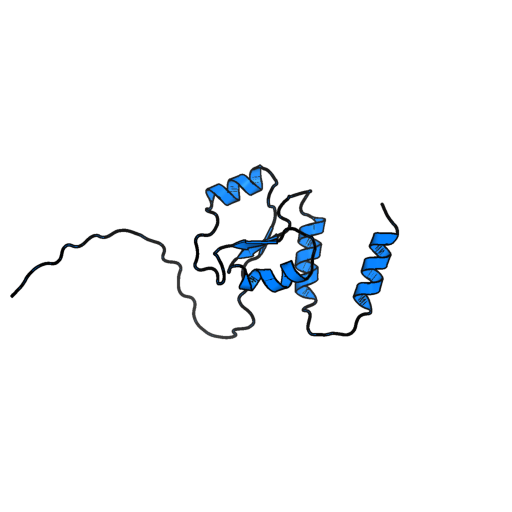A CA 1
ATOM 836 C C . VAL A 1 115 ? 22.289 14.994 19.995 1.00 43.88 115 VAL A C 1
ATOM 838 O O . VAL A 1 115 ? 22.972 15.235 19.003 1.00 43.88 115 VAL A O 1
ATOM 841 N N . GLY A 1 116 ? 21.797 15.962 20.772 1.00 44.72 116 GLY A N 1
ATOM 842 C CA . GLY A 1 116 ? 22.273 17.338 20.710 1.00 44.72 116 GLY A CA 1
ATOM 843 C C . GLY A 1 116 ? 23.743 17.417 21.116 1.00 44.72 116 GLY A C 1
ATOM 844 O O . GLY A 1 116 ? 24.196 16.707 22.011 1.00 44.72 116 GLY A O 1
ATOM 845 N N . SER A 1 117 ? 24.506 18.291 20.472 1.00 43.94 117 SER A N 1
ATOM 846 C CA . SER A 1 117 ? 25.845 18.657 20.928 1.00 43.94 117 SER A CA 1
ATOM 847 C C . SER A 1 117 ? 26.138 20.091 20.510 1.00 43.94 117 SER A C 1
ATOM 849 O O . SER A 1 117 ? 26.217 20.416 19.329 1.00 43.94 117 SER A O 1
ATOM 851 N N . ALA A 1 118 ? 26.231 20.952 21.522 1.00 51.53 118 ALA A N 1
ATOM 852 C CA . ALA A 1 118 ? 26.629 22.348 21.430 1.00 51.53 118 ALA A CA 1
ATOM 853 C C . ALA A 1 118 ? 28.002 22.511 20.744 1.00 51.53 118 ALA A C 1
ATOM 855 O O . ALA A 1 118 ? 28.874 21.655 20.928 1.00 51.53 118 ALA A O 1
ATOM 856 N N . PRO A 1 119 ? 28.259 23.620 20.027 1.00 54.00 119 PRO A N 1
ATOM 857 C CA . PRO A 1 119 ? 29.591 23.889 19.507 1.00 54.00 119 PRO A CA 1
ATOM 858 C C . PRO A 1 119 ? 30.537 24.254 20.661 1.00 54.00 119 PRO A C 1
ATOM 860 O O . PRO A 1 119 ? 30.446 25.330 21.257 1.00 54.00 119 PRO A O 1
ATOM 863 N N . ARG A 1 120 ? 31.469 23.348 20.979 1.00 49.22 120 ARG A N 1
ATOM 864 C CA . ARG A 1 120 ? 32.650 23.660 21.791 1.00 49.22 120 ARG A CA 1
ATOM 865 C C . ARG A 1 120 ? 33.555 24.596 20.989 1.00 49.22 120 ARG A C 1
ATOM 867 O O . ARG A 1 120 ? 34.009 24.243 19.906 1.00 49.22 120 ARG A O 1
ATOM 874 N N . ARG A 1 121 ? 33.831 25.777 21.547 1.00 50.22 121 ARG A N 1
ATOM 875 C CA . ARG A 1 121 ? 34.996 26.595 21.181 1.00 50.22 121 ARG A CA 1
ATOM 876 C C . ARG A 1 121 ? 36.277 25.823 21.493 1.00 50.22 121 ARG A C 1
ATOM 878 O O . ARG A 1 121 ? 36.333 25.226 22.567 1.00 50.22 121 ARG A O 1
ATOM 885 N N . GLN A 1 122 ? 37.278 25.941 20.618 1.00 35.69 122 GLN A N 1
ATOM 886 C CA . GLN A 1 122 ? 38.690 26.279 20.904 1.00 35.69 122 GLN A CA 1
ATOM 887 C C . GLN A 1 122 ? 39.600 25.885 19.722 1.00 35.69 122 GLN A C 1
ATOM 889 O O . GLN A 1 122 ? 39.184 25.048 18.917 1.00 35.69 122 GLN A O 1
ATOM 894 N N . PRO A 1 123 ? 40.859 26.361 19.671 1.00 56.22 123 PRO A N 1
ATOM 895 C CA . PRO A 1 123 ? 41.471 27.483 20.398 1.00 56.22 123 PRO A CA 1
ATOM 896 C C . PRO A 1 123 ? 41.687 28.732 19.527 1.00 56.22 123 PRO A C 1
ATOM 898 O O . PRO A 1 123 ? 41.945 28.590 18.312 1.00 56.22 123 PRO A O 1
#

Sequence (123 aa):
MTAAARQAEAKRRQSPLWRRSPDQWKVLDYAKAHSNGAQITLAIEGGSQAAVSYIAATDDTVVGMGGFGGGDPAPSLDQLSTWVREGKLRFVLEGAGRGSRGGIGGRGTEANGSVGSAPRRQP

Foldseek 3Di:
DDPPVVVVVVVVVPDDDPDDDPVLVVVQVVLQVPLVPAQASEEEAQACLLCVSVVVVDPHHYHYACHHGRPHHGDDPVRVVVSVVVSNGDYYHYCSNVPDDDDDDDDDDDDDDDDDDDDDDDD